Protein AF-A0A1G2UZG7-F1 (afdb_monomer_lite)

Organism: NCBI:txid1802779

Sequence (76 aa):
MRRWKNRNYISKNGLDPDTNRFIGSLTYFIFHSIIFLVSYKIWGIDMFEEVFFYLMHLATFFLVGFTLRKLKIWVY

Radius of gyration: 16.11 Å; chains: 1; bounding box: 39×25×40 Å

Structure (mmCIF, N/CA/C/O backbone):
data_AF-A0A1G2UZG7-F1
#
_entry.id   AF-A0A1G2UZG7-F1
#
loop_
_atom_site.group_PDB
_atom_site.id
_atom_site.type_symbol
_atom_site.label_atom_id
_atom_site.label_alt_id
_atom_site.label_comp_id
_atom_site.label_asym_id
_atom_site.label_entity_id
_atom_site.label_seq_id
_atom_site.pdbx_PDB_ins_code
_atom_site.Cartn_x
_atom_site.Cartn_y
_atom_site.Cartn_z
_atom_site.occupancy
_atom_site.B_iso_or_equiv
_atom_site.auth_seq_id
_atom_site.auth_comp_id
_atom_site.auth_asym_id
_atom_site.auth_atom_id
_atom_site.pdbx_PDB_model_num
ATOM 1 N N . MET A 1 1 ? 28.892 -16.428 -1.663 1.00 40.59 1 MET A N 1
ATOM 2 C CA . MET A 1 1 ? 27.640 -16.602 -2.440 1.00 40.59 1 MET A CA 1
ATOM 3 C C . MET A 1 1 ? 27.634 -15.656 -3.639 1.00 40.59 1 MET A C 1
ATOM 5 O O . MET A 1 1 ? 27.488 -14.454 -3.454 1.00 40.59 1 MET A O 1
ATOM 9 N N . ARG A 1 2 ? 27.826 -16.159 -4.866 1.00 41.50 2 ARG A N 1
ATOM 10 C CA . ARG A 1 2 ? 27.678 -15.354 -6.093 1.00 41.50 2 ARG A CA 1
ATOM 11 C C . ARG A 1 2 ? 26.189 -15.262 -6.439 1.00 41.50 2 ARG A C 1
ATOM 13 O O . ARG A 1 2 ? 25.621 -16.224 -6.944 1.00 41.50 2 ARG A O 1
ATOM 20 N N . ARG A 1 3 ? 25.553 -14.119 -6.154 1.00 46.09 3 ARG A N 1
ATOM 21 C CA . ARG A 1 3 ? 24.239 -13.782 -6.726 1.00 46.09 3 ARG A CA 1
ATOM 22 C C . ARG A 1 3 ? 24.419 -13.675 -8.237 1.00 46.09 3 ARG A C 1
ATOM 24 O O . ARG A 1 3 ? 25.102 -12.768 -8.708 1.00 46.09 3 ARG A O 1
ATOM 31 N N . TRP A 1 4 ? 23.829 -14.600 -8.984 1.00 50.31 4 TRP A N 1
ATOM 32 C CA . TRP A 1 4 ? 23.666 -14.475 -10.427 1.00 50.31 4 TRP A CA 1
ATOM 33 C C . TRP A 1 4 ? 22.763 -13.263 -10.683 1.00 50.31 4 TRP A C 1
ATOM 35 O O . TRP A 1 4 ? 21.540 -13.354 -10.653 1.00 50.31 4 TRP A O 1
ATOM 45 N N . LYS A 1 5 ? 23.373 -12.082 -10.828 1.00 47.62 5 LYS A N 1
ATOM 46 C CA . LYS A 1 5 ? 22.685 -10.863 -11.251 1.00 47.62 5 LYS A CA 1
ATOM 47 C C . LYS A 1 5 ? 22.330 -11.101 -12.716 1.00 47.62 5 LYS A C 1
ATOM 49 O O . LYS A 1 5 ? 23.198 -10.972 -13.574 1.00 47.62 5 LYS A O 1
ATOM 54 N N . ASN A 1 6 ? 21.096 -11.521 -12.986 1.00 52.16 6 ASN A N 1
ATOM 55 C CA . ASN A 1 6 ? 20.533 -11.531 -14.333 1.00 52.16 6 ASN A CA 1
ATOM 56 C C . ASN A 1 6 ? 20.504 -10.068 -14.805 1.00 52.16 6 ASN A C 1
ATOM 58 O O . ASN A 1 6 ? 19.546 -9.343 -14.560 1.00 52.16 6 ASN A O 1
ATOM 62 N N . ARG A 1 7 ? 21.612 -9.597 -15.392 1.00 53.59 7 ARG A N 1
ATOM 63 C CA . ARG A 1 7 ? 21.797 -8.196 -15.812 1.00 53.59 7 ARG A CA 1
ATOM 64 C C . ARG A 1 7 ? 20.914 -7.811 -17.003 1.00 53.59 7 ARG A C 1
ATOM 66 O O . ARG A 1 7 ? 20.883 -6.646 -17.361 1.00 53.59 7 ARG A O 1
ATOM 73 N N . ASN A 1 8 ? 20.183 -8.771 -17.567 1.00 54.72 8 ASN A N 1
ATOM 74 C CA . ASN A 1 8 ? 19.364 -8.592 -18.761 1.00 54.72 8 ASN A CA 1
ATOM 75 C C . ASN A 1 8 ? 17.855 -8.649 -18.465 1.00 54.72 8 ASN A C 1
ATOM 77 O O . ASN A 1 8 ? 17.068 -8.858 -19.383 1.00 54.72 8 ASN A O 1
ATOM 81 N N . TYR A 1 9 ? 17.421 -8.486 -17.206 1.00 58.09 9 TYR A N 1
ATOM 82 C CA . TYR A 1 9 ? 16.009 -8.194 -16.942 1.00 58.09 9 TYR A CA 1
ATOM 83 C C . TYR A 1 9 ? 15.762 -6.713 -17.229 1.00 58.09 9 TYR A C 1
ATOM 85 O O . TYR A 1 9 ? 15.868 -5.866 -16.348 1.00 58.09 9 TYR A O 1
ATOM 93 N N . ILE A 1 10 ? 15.478 -6.400 -18.488 1.00 59.25 10 ILE A N 1
ATOM 94 C CA . ILE A 1 10 ? 14.924 -5.104 -18.865 1.00 59.25 10 ILE A CA 1
ATOM 95 C C . ILE A 1 10 ? 13.428 -5.235 -18.628 1.00 59.25 10 ILE A C 1
ATOM 97 O O . ILE A 1 10 ? 12.752 -6.045 -19.264 1.00 59.25 10 ILE A O 1
ATOM 101 N N . SER A 1 11 ? 12.916 -4.503 -17.646 1.00 60.19 11 SER A N 1
ATOM 102 C CA . SER A 1 11 ? 11.481 -4.496 -17.399 1.00 60.19 11 SER A CA 1
ATOM 103 C C . SER A 1 11 ? 10.745 -3.974 -18.638 1.00 60.19 11 SER A C 1
ATOM 105 O O . SER A 1 11 ? 11.255 -3.119 -19.363 1.00 60.19 11 SER A O 1
ATOM 107 N N . LYS A 1 12 ? 9.524 -4.460 -18.896 1.00 67.19 12 LYS A N 1
ATOM 108 C CA . LYS A 1 12 ? 8.736 -4.049 -20.075 1.00 67.19 12 LYS A CA 1
ATOM 109 C C . LYS A 1 12 ? 8.446 -2.543 -20.134 1.00 67.19 12 LYS A C 1
ATOM 111 O O . LYS A 1 12 ? 8.062 -2.039 -21.183 1.00 67.19 12 LYS A O 1
ATOM 116 N N . ASN A 1 13 ? 8.617 -1.839 -19.017 1.00 72.25 13 ASN A N 1
ATOM 117 C CA . ASN A 1 13 ? 8.439 -0.395 -18.908 1.00 72.25 13 ASN A CA 1
ATOM 118 C C . ASN A 1 13 ? 9.729 0.405 -19.212 1.00 72.25 13 ASN A C 1
ATOM 120 O O . ASN A 1 13 ? 9.693 1.631 -19.194 1.00 72.25 13 ASN A O 1
ATOM 124 N N . GLY A 1 14 ? 10.850 -0.272 -19.496 1.00 74.31 14 GLY A N 1
ATOM 125 C CA . GLY A 1 14 ? 12.138 0.342 -19.829 1.00 74.31 14 GLY A CA 1
ATOM 126 C C . GLY A 1 14 ? 12.976 0.798 -18.629 1.00 74.31 14 GLY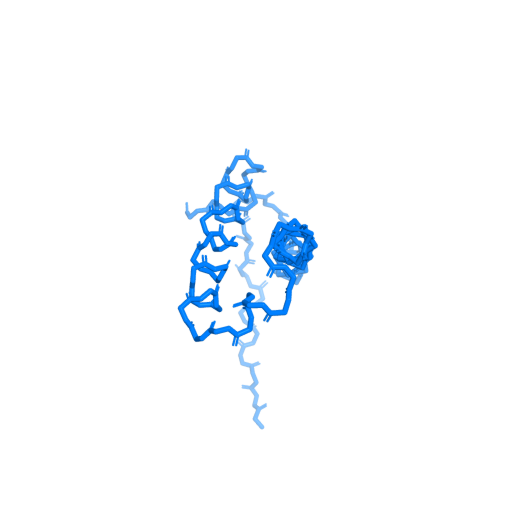 A C 1
ATOM 127 O O . GLY A 1 14 ? 14.071 1.311 -18.833 1.00 74.31 14 GLY A O 1
ATOM 128 N N . LEU A 1 15 ? 12.504 0.611 -17.392 1.00 79.00 15 LEU A N 1
ATOM 129 C CA . LEU A 1 15 ? 13.227 0.983 -16.174 1.00 79.00 15 LEU A CA 1
ATOM 130 C C . LEU A 1 15 ? 14.155 -0.135 -15.694 1.00 79.00 15 LEU A C 1
ATOM 132 O O . LEU A 1 15 ? 13.864 -1.333 -15.832 1.00 79.00 15 LEU A O 1
ATOM 136 N N . ASP A 1 16 ? 15.236 0.273 -15.032 1.00 81.88 16 ASP A N 1
ATOM 137 C CA . ASP A 1 16 ? 16.133 -0.644 -14.342 1.00 81.88 16 ASP A CA 1
ATOM 138 C C . ASP A 1 16 ? 15.398 -1.449 -13.251 1.00 81.88 16 ASP A C 1
ATOM 140 O O . ASP A 1 16 ? 14.487 -0.933 -12.586 1.00 81.88 16 ASP A O 1
ATOM 144 N N . PRO A 1 17 ? 15.802 -2.709 -13.001 1.00 79.81 17 PRO A N 1
ATOM 145 C CA . PRO A 1 17 ? 15.209 -3.544 -11.954 1.00 79.81 17 PRO A CA 1
ATOM 146 C C . PRO A 1 17 ? 15.237 -2.891 -10.568 1.00 79.81 17 PRO A C 1
ATOM 148 O O . PRO A 1 17 ? 14.266 -2.990 -9.816 1.00 79.81 17 PRO A O 1
ATOM 151 N N . ASP A 1 18 ? 16.341 -2.216 -10.242 1.00 82.75 18 ASP A N 1
ATOM 152 C CA . ASP A 1 18 ? 16.536 -1.562 -8.948 1.00 82.75 18 ASP A CA 1
ATOM 153 C C . ASP A 1 18 ? 15.580 -0.365 -8.792 1.00 82.75 18 ASP A C 1
ATOM 155 O O . ASP A 1 18 ? 14.955 -0.208 -7.742 1.00 82.75 18 ASP A O 1
ATOM 159 N N . THR A 1 19 ? 15.362 0.403 -9.865 1.00 84.75 19 THR A N 1
ATOM 160 C CA . THR A 1 19 ? 14.395 1.511 -9.908 1.00 84.75 19 THR A CA 1
ATOM 161 C C . THR A 1 19 ? 12.962 1.010 -9.750 1.00 84.75 19 THR A C 1
ATOM 163 O O . THR A 1 19 ? 12.209 1.547 -8.941 1.00 84.75 19 THR A O 1
ATOM 166 N N . ASN A 1 20 ? 12.579 -0.065 -10.444 1.00 84.00 20 ASN A N 1
ATOM 167 C CA . ASN A 1 20 ? 11.250 -0.665 -10.282 1.00 84.00 20 ASN A CA 1
ATOM 168 C C . ASN A 1 20 ? 11.007 -1.167 -8.859 1.00 84.00 20 ASN A C 1
ATOM 170 O O . ASN A 1 20 ? 9.927 -0.966 -8.302 1.00 84.00 20 ASN A O 1
ATOM 174 N N . ARG A 1 21 ? 12.016 -1.802 -8.254 1.00 85.25 21 ARG A N 1
ATOM 175 C CA . ARG A 1 21 ? 11.933 -2.254 -6.865 1.00 85.25 21 ARG A CA 1
ATOM 176 C C . ARG A 1 21 ? 11.788 -1.073 -5.913 1.00 85.25 21 ARG A C 1
ATOM 178 O O . ARG A 1 21 ? 10.940 -1.128 -5.027 1.00 85.25 21 ARG A O 1
ATOM 185 N N . PHE A 1 22 ? 12.569 -0.014 -6.116 1.00 90.00 22 PHE A N 1
ATOM 186 C CA . PHE A 1 22 ? 12.477 1.204 -5.320 1.00 90.00 22 PHE A CA 1
ATOM 187 C C . PHE A 1 22 ? 11.086 1.834 -5.419 1.00 90.00 22 PHE A C 1
ATOM 189 O O . PHE A 1 22 ? 10.471 2.095 -4.389 1.00 90.00 22 PHE A O 1
ATOM 196 N N . ILE A 1 23 ? 10.547 2.000 -6.631 1.00 89.12 23 ILE A N 1
ATOM 197 C CA . ILE A 1 23 ? 9.207 2.567 -6.823 1.00 89.12 23 ILE A CA 1
ATOM 198 C C . ILE A 1 23 ? 8.140 1.675 -6.182 1.00 89.12 23 ILE A C 1
ATOM 200 O O . ILE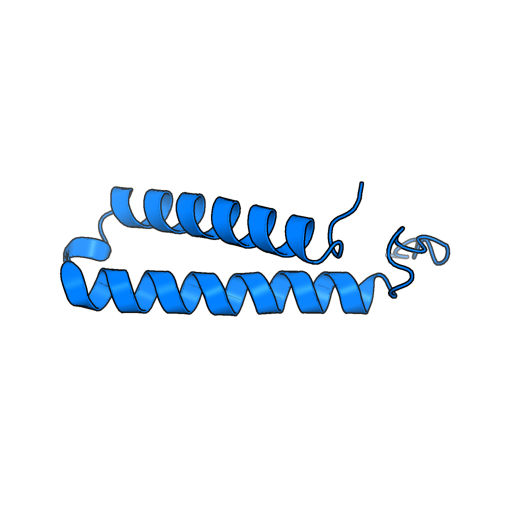 A 1 23 ? 7.242 2.188 -5.518 1.00 89.12 23 ILE A O 1
ATOM 204 N N . GLY A 1 24 ? 8.247 0.352 -6.319 1.00 89.94 24 GLY A N 1
ATOM 205 C CA . GLY A 1 24 ? 7.340 -0.589 -5.662 1.00 89.94 24 GLY A CA 1
ATOM 206 C C . GLY A 1 24 ? 7.357 -0.450 -4.137 1.00 89.94 24 GLY A C 1
ATOM 207 O O . GLY A 1 24 ? 6.302 -0.311 -3.519 1.00 89.94 24 GLY A O 1
ATOM 208 N N . SER A 1 25 ? 8.548 -0.417 -3.533 1.00 91.19 25 SER A N 1
ATOM 209 C CA . SER A 1 25 ? 8.721 -0.224 -2.088 1.00 91.19 25 SER A CA 1
ATOM 210 C C . SER A 1 25 ? 8.234 1.145 -1.611 1.00 91.19 25 SER A C 1
ATOM 212 O O . SER A 1 25 ? 7.561 1.219 -0.586 1.00 91.19 25 SER A O 1
ATOM 214 N N . LEU A 1 26 ? 8.516 2.213 -2.360 1.00 93.38 26 LEU A N 1
ATOM 215 C CA . LEU A 1 26 ? 8.053 3.564 -2.047 1.00 93.38 26 LEU A CA 1
ATOM 216 C C . LEU A 1 26 ? 6.525 3.657 -2.119 1.00 93.38 26 LEU A C 1
ATOM 218 O O . LEU A 1 26 ? 5.890 4.194 -1.217 1.00 93.38 26 LEU A O 1
ATOM 222 N N . THR A 1 27 ? 5.930 3.077 -3.162 1.00 93.25 27 THR A N 1
ATOM 223 C CA . THR A 1 27 ? 4.474 3.030 -3.346 1.00 93.25 27 THR A CA 1
ATOM 224 C C . THR A 1 27 ? 3.817 2.279 -2.192 1.00 93.25 27 THR A C 1
ATOM 226 O O . THR A 1 27 ? 2.864 2.780 -1.598 1.00 93.25 27 THR A O 1
ATOM 229 N N . TYR A 1 28 ? 4.361 1.117 -1.814 1.00 93.56 28 TYR A N 1
ATOM 230 C CA . TYR A 1 28 ? 3.902 0.378 -0.638 1.00 93.56 28 TYR A CA 1
ATOM 231 C C . TYR A 1 28 ? 3.988 1.214 0.637 1.00 93.56 28 TYR A C 1
ATOM 233 O O . TYR A 1 28 ? 3.000 1.314 1.358 1.00 93.56 28 TYR A O 1
ATOM 241 N N . PHE A 1 29 ? 5.130 1.855 0.891 1.00 94.44 29 PHE A N 1
ATOM 242 C CA . PHE A 1 29 ? 5.327 2.681 2.079 1.00 94.44 29 PHE A CA 1
ATOM 243 C C . PHE A 1 29 ? 4.298 3.817 2.175 1.00 94.44 29 PHE A C 1
ATOM 245 O O . PHE A 1 29 ? 3.706 4.017 3.236 1.00 94.44 29 PHE A O 1
ATOM 252 N N . ILE A 1 30 ? 4.039 4.519 1.068 1.00 95.62 30 ILE A N 1
ATOM 253 C CA . ILE A 1 30 ? 3.062 5.613 1.015 1.00 95.62 30 ILE A CA 1
ATOM 254 C C . ILE A 1 30 ? 1.654 5.095 1.324 1.00 95.62 30 ILE A C 1
ATOM 256 O O . ILE A 1 30 ? 1.005 5.604 2.237 1.00 95.62 30 ILE A O 1
ATOM 260 N N . PHE A 1 31 ? 1.181 4.068 0.610 1.00 94.94 31 PHE A N 1
ATOM 261 C CA . PHE A 1 31 ? -0.171 3.545 0.82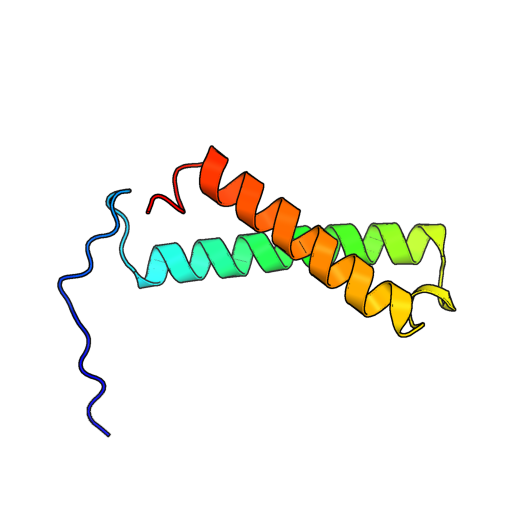7 1.00 94.94 31 PHE A CA 1
ATOM 262 C C . PHE A 1 31 ? -0.344 2.942 2.217 1.00 94.94 31 PHE A C 1
ATOM 264 O O . PHE A 1 31 ? -1.356 3.202 2.863 1.00 94.94 31 PHE A O 1
ATOM 271 N N . HIS A 1 32 ? 0.648 2.194 2.700 1.00 94.06 32 HIS A N 1
ATOM 272 C CA . HIS A 1 32 ? 0.607 1.621 4.038 1.00 94.06 32 HIS A CA 1
ATOM 273 C C . HIS A 1 32 ? 0.502 2.714 5.105 1.00 94.06 32 HIS A C 1
ATOM 275 O O . HIS A 1 32 ? -0.342 2.623 5.992 1.00 94.06 32 HIS A O 1
ATOM 281 N N . SER A 1 33 ? 1.294 3.784 4.978 1.00 95.56 33 SER A N 1
ATOM 282 C CA . SER A 1 33 ? 1.272 4.916 5.911 1.00 95.56 33 SER A CA 1
ATOM 283 C C . SER A 1 33 ? -0.067 5.655 5.888 1.00 95.56 33 SER A C 1
ATOM 285 O O . SER A 1 33 ? -0.596 5.994 6.943 1.00 95.56 33 SER A O 1
ATOM 287 N N . ILE A 1 34 ? -0.654 5.871 4.705 1.00 95.12 34 ILE A N 1
ATOM 288 C CA . ILE A 1 34 ? -1.974 6.507 4.572 1.00 95.12 34 ILE A CA 1
ATOM 289 C C . ILE A 1 34 ? -3.052 5.650 5.239 1.00 95.12 34 ILE A C 1
ATOM 291 O O . ILE A 1 34 ? -3.828 6.163 6.042 1.00 95.12 34 ILE A O 1
ATOM 295 N N . ILE A 1 35 ? -3.092 4.349 4.937 1.00 93.75 35 ILE A N 1
ATOM 296 C CA . ILE A 1 35 ? -4.081 3.429 5.513 1.00 93.75 35 ILE A CA 1
ATOM 297 C C . ILE A 1 35 ? -3.906 3.341 7.027 1.00 93.75 35 ILE A C 1
ATOM 299 O O . ILE A 1 35 ? -4.900 3.382 7.745 1.00 93.75 35 ILE A O 1
ATOM 303 N N . PHE A 1 36 ? -2.666 3.275 7.514 1.00 93.31 36 PHE A N 1
ATOM 304 C CA . PHE A 1 36 ? -2.363 3.287 8.942 1.00 93.31 36 PHE A CA 1
ATOM 305 C C . PHE A 1 36 ? -2.906 4.549 9.618 1.00 93.31 36 PHE A C 1
ATOM 307 O O . PHE A 1 36 ? -3.659 4.444 10.579 1.00 93.31 36 PHE A O 1
ATOM 314 N N . LEU A 1 37 ? -2.595 5.735 9.086 1.00 94.81 37 LEU A N 1
ATOM 315 C CA . LEU A 1 37 ? -3.052 7.007 9.654 1.00 94.81 37 LEU A CA 1
ATOM 316 C C . LEU A 1 37 ? -4.579 7.129 9.658 1.00 94.81 37 LEU A C 1
ATOM 318 O O . LEU A 1 37 ? -5.160 7.572 10.648 1.00 94.81 37 LEU A O 1
ATOM 322 N N . VAL A 1 38 ? -5.235 6.735 8.565 1.00 93.06 38 VAL A N 1
ATOM 323 C CA . VAL A 1 38 ? -6.702 6.738 8.464 1.00 93.06 38 VAL A CA 1
ATOM 324 C C . VAL A 1 38 ? -7.311 5.761 9.466 1.00 93.06 38 VAL A C 1
ATOM 326 O O . VAL A 1 38 ? -8.258 6.120 10.163 1.00 93.06 38 VAL A O 1
ATOM 329 N N . SER A 1 39 ? -6.740 4.562 9.584 1.00 91.44 39 SER A N 1
ATOM 330 C CA . SER A 1 39 ? -7.237 3.536 10.500 1.00 91.44 39 SER A CA 1
ATOM 331 C C . SER A 1 39 ? -7.067 3.960 11.956 1.00 91.44 39 SER A C 1
ATOM 333 O O . SER A 1 39 ? -8.020 3.895 12.725 1.00 91.44 39 SER A O 1
ATOM 335 N N . TYR A 1 40 ? -5.905 4.511 12.311 1.00 93.12 40 TYR A N 1
ATOM 336 C CA . TYR A 1 40 ? -5.651 5.050 13.646 1.00 93.12 40 TYR A CA 1
ATOM 337 C C . TYR A 1 40 ? -6.602 6.194 13.992 1.00 93.12 40 TYR A C 1
ATOM 339 O O . TYR A 1 40 ? -7.083 6.296 15.115 1.00 93.12 40 TYR A O 1
ATOM 347 N N . LYS A 1 41 ? -6.931 7.049 13.019 1.00 94.94 41 LYS A N 1
ATOM 348 C CA . LYS A 1 41 ? -7.860 8.158 13.242 1.00 94.94 41 LYS A CA 1
ATOM 349 C C . LYS A 1 41 ? -9.305 7.698 13.472 1.00 94.94 41 LYS A C 1
ATOM 351 O O . LYS A 1 41 ? -10.029 8.384 14.186 1.00 94.94 41 LYS A O 1
ATOM 356 N N . ILE A 1 42 ? -9.734 6.597 12.852 1.00 93.44 42 ILE A N 1
ATOM 357 C CA . ILE A 1 42 ? -11.111 6.084 12.972 1.00 93.44 42 ILE A CA 1
ATOM 358 C C . ILE A 1 42 ? -11.262 5.173 14.194 1.00 93.44 42 ILE A C 1
ATOM 360 O O . ILE A 1 42 ? -12.207 5.343 14.957 1.00 93.44 42 ILE A O 1
ATOM 364 N N . TRP A 1 43 ? -10.347 4.217 14.366 1.00 92.50 43 TRP A N 1
ATOM 365 C CA . TRP A 1 43 ? -10.449 3.146 15.366 1.00 92.50 43 TRP A CA 1
ATOM 366 C C . TRP A 1 43 ? -9.496 3.315 16.555 1.00 92.50 43 TRP A C 1
ATOM 368 O O . TRP A 1 43 ? -9.573 2.560 17.517 1.00 92.50 43 TRP A O 1
ATOM 378 N N . GLY A 1 44 ? -8.597 4.302 16.536 1.00 90.75 44 GLY A N 1
ATOM 379 C CA . GLY A 1 44 ? -7.683 4.548 17.649 1.00 90.75 44 GLY A CA 1
ATOM 380 C C . GLY A 1 44 ? -6.769 3.354 17.917 1.00 90.75 44 GLY A C 1
ATOM 381 O O . GLY A 1 44 ? -6.090 2.869 17.018 1.00 90.75 44 GLY A O 1
ATOM 382 N N . ILE A 1 45 ? -6.732 2.898 19.170 1.00 91.56 45 ILE A N 1
ATOM 383 C CA . ILE A 1 45 ? -5.886 1.780 19.619 1.00 91.56 45 ILE A CA 1
ATOM 384 C C . ILE A 1 45 ? -6.492 0.422 19.217 1.00 91.56 45 ILE A C 1
ATOM 386 O O . ILE A 1 45 ? -5.752 -0.543 19.040 1.00 91.56 45 ILE A O 1
ATOM 390 N N . ASP A 1 46 ? -7.800 0.348 18.968 1.00 88.75 46 ASP A N 1
ATOM 391 C CA . ASP A 1 46 ? -8.482 -0.908 18.616 1.00 88.75 46 ASP A CA 1
ATOM 392 C C . ASP A 1 46 ? -8.015 -1.458 17.253 1.00 88.75 46 ASP A C 1
ATOM 394 O O . ASP A 1 46 ? -8.134 -2.645 16.958 1.00 88.75 46 ASP A O 1
ATOM 398 N N . MET A 1 47 ? -7.371 -0.624 16.427 1.00 88.00 47 MET A N 1
ATOM 399 C CA . MET A 1 47 ? -6.751 -1.059 15.171 1.00 88.00 47 MET A CA 1
ATOM 400 C C . MET A 1 47 ? -5.587 -2.049 15.352 1.00 88.00 47 MET A C 1
ATOM 402 O O . MET A 1 47 ? -5.118 -2.620 14.369 1.00 88.00 47 MET A O 1
ATOM 406 N N . PHE A 1 48 ? -5.053 -2.192 16.568 1.00 87.75 48 PHE A N 1
ATOM 407 C CA . PHE A 1 48 ? -3.974 -3.135 16.867 1.00 87.75 48 PHE A CA 1
ATOM 408 C C . PHE A 1 48 ? -4.492 -4.552 17.146 1.00 87.75 48 PHE A C 1
ATOM 410 O O . PHE A 1 48 ? -3.709 -5.442 17.476 1.00 87.75 48 PHE A O 1
ATOM 417 N N . GLU A 1 49 ? -5.793 -4.793 16.993 1.00 90.50 49 GLU A N 1
ATOM 418 C CA . GLU A 1 49 ? -6.320 -6.148 16.927 1.00 90.50 49 GLU A CA 1
ATOM 419 C C . GLU A 1 49 ? -5.805 -6.883 15.680 1.00 90.50 49 GLU A C 1
ATOM 421 O O . GLU A 1 49 ? -5.632 -6.315 14.598 1.00 90.50 49 GLU A O 1
ATOM 426 N N . GLU A 1 50 ? -5.589 -8.191 15.819 1.00 87.06 50 GLU A N 1
ATOM 427 C CA . GLU A 1 50 ? -5.007 -9.042 14.777 1.00 87.06 50 GLU A CA 1
ATOM 428 C C . GLU A 1 50 ? -5.767 -8.953 13.437 1.00 87.06 50 GLU A C 1
ATOM 430 O O . GLU A 1 50 ? -5.162 -8.923 12.362 1.00 87.06 50 GLU A O 1
ATOM 435 N N . VAL A 1 51 ? -7.095 -8.828 13.487 1.00 88.69 51 VAL A N 1
ATOM 436 C CA . VAL A 1 51 ? -7.947 -8.715 12.294 1.00 88.69 51 VAL A CA 1
ATOM 437 C C . VAL A 1 51 ? -7.610 -7.462 11.480 1.00 88.69 51 VAL A C 1
ATOM 439 O O . VAL A 1 51 ? -7.494 -7.531 10.253 1.00 88.69 51 VAL A O 1
ATOM 442 N N . PHE A 1 52 ? -7.401 -6.323 12.142 1.00 87.38 52 PHE A N 1
ATOM 443 C CA . PHE A 1 52 ? -7.099 -5.060 11.472 1.00 87.38 52 PHE A CA 1
ATOM 444 C C . PHE A 1 52 ? -5.731 -5.082 10.796 1.00 87.38 52 PHE A C 1
ATOM 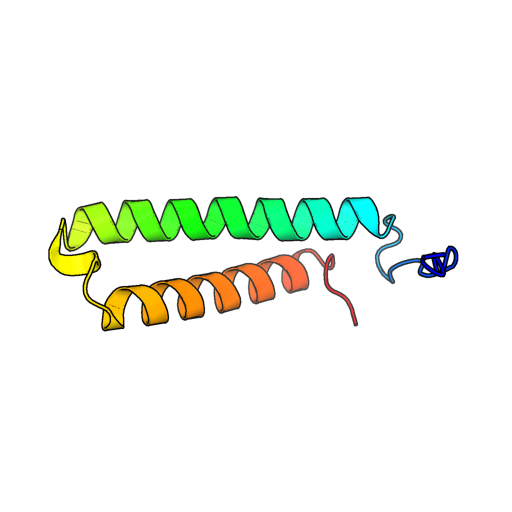446 O O . PHE A 1 52 ? -5.600 -4.556 9.688 1.00 87.38 52 PHE A O 1
ATOM 453 N N . PHE A 1 53 ? -4.742 -5.760 11.383 1.00 87.19 53 PHE A N 1
ATOM 454 C CA . PHE A 1 53 ? -3.443 -5.951 10.740 1.00 87.19 53 PHE A CA 1
ATOM 455 C C . PHE A 1 53 ? -3.568 -6.657 9.384 1.00 87.19 53 PHE A C 1
ATOM 457 O O . PHE A 1 53 ? -3.023 -6.172 8.386 1.00 87.19 53 PHE A O 1
ATOM 464 N N . TYR A 1 54 ? -4.322 -7.759 9.313 1.00 89.69 54 TYR A N 1
ATOM 465 C CA . TYR A 1 54 ? -4.524 -8.477 8.051 1.00 89.69 54 TYR A CA 1
ATOM 466 C C . TYR A 1 54 ? -5.347 -7.666 7.048 1.00 89.69 54 TYR A C 1
ATOM 468 O O . TYR A 1 54 ? -4.994 -7.620 5.867 1.00 89.69 54 TYR A O 1
ATOM 476 N N . LEU A 1 55 ? -6.402 -6.981 7.502 1.00 91.19 55 LEU A N 1
ATOM 477 C CA . LEU A 1 55 ? -7.225 -6.129 6.640 1.00 91.19 55 LEU A CA 1
ATOM 478 C C . LEU A 1 55 ? -6.419 -4.972 6.045 1.00 91.19 55 LEU A C 1
ATOM 480 O O . LEU A 1 55 ? -6.489 -4.725 4.840 1.00 91.19 55 LEU A O 1
ATOM 484 N N . MET A 1 56 ? -5.602 -4.300 6.857 1.00 90.50 56 MET A N 1
ATOM 485 C CA . MET A 1 56 ? -4.711 -3.244 6.389 1.00 90.50 56 MET A CA 1
ATOM 486 C C . MET A 1 56 ? -3.694 -3.766 5.377 1.00 90.50 56 MET A C 1
ATOM 488 O O . MET A 1 56 ? -3.438 -3.105 4.365 1.00 90.50 56 MET A O 1
ATOM 492 N N . HIS A 1 57 ? -3.112 -4.941 5.625 1.00 90.06 57 HIS A N 1
ATOM 493 C CA . HIS A 1 57 ? -2.149 -5.543 4.709 1.00 90.06 57 HIS A CA 1
ATOM 494 C C . HIS A 1 57 ? -2.798 -5.878 3.360 1.00 90.06 57 HIS A C 1
ATOM 496 O O . HIS A 1 57 ? -2.270 -5.507 2.309 1.00 90.06 57 HIS A O 1
ATOM 502 N N . LEU A 1 58 ? -3.984 -6.494 3.388 1.00 93.62 58 LEU A N 1
ATOM 503 C CA . LEU A 1 58 ? -4.771 -6.819 2.201 1.00 93.62 58 LEU A CA 1
ATOM 504 C C . LEU A 1 58 ? -5.121 -5.554 1.401 1.00 93.62 58 LEU A C 1
ATOM 506 O O . LEU A 1 58 ? -4.871 -5.488 0.196 1.00 93.62 58 LEU A O 1
ATOM 510 N N . ALA A 1 59 ? -5.644 -4.525 2.073 1.00 93.12 59 ALA A N 1
ATOM 511 C CA . ALA A 1 59 ? -6.006 -3.255 1.450 1.00 93.12 59 ALA A CA 1
ATOM 512 C C . ALA A 1 59 ? -4.790 -2.559 0.819 1.00 93.12 59 ALA A C 1
ATOM 514 O O . ALA A 1 59 ? -4.854 -2.110 -0.328 1.00 93.12 59 ALA A O 1
ATOM 515 N N . THR A 1 60 ? -3.658 -2.532 1.534 1.00 93.19 60 THR A N 1
ATOM 516 C CA . THR A 1 60 ? -2.395 -1.983 1.021 1.00 93.19 60 THR A CA 1
ATOM 517 C C . THR A 1 60 ? -1.964 -2.729 -0.241 1.00 93.19 60 THR A C 1
ATOM 519 O O . THR A 1 60 ? -1.648 -2.102 -1.251 1.00 93.19 60 THR A O 1
ATOM 522 N N . PHE A 1 61 ? -1.987 -4.064 -0.217 1.00 91.38 61 PHE A N 1
ATOM 523 C CA . PHE A 1 61 ? -1.565 -4.887 -1.347 1.00 91.38 61 PHE A CA 1
ATOM 524 C C . PHE A 1 61 ? -2.413 -4.631 -2.600 1.00 91.38 61 PHE A C 1
ATOM 526 O O . PHE A 1 61 ? -1.863 -4.429 -3.687 1.00 91.38 61 PHE A O 1
ATOM 533 N N . PHE A 1 62 ? -3.741 -4.565 -2.454 1.00 92.94 62 PHE A N 1
ATOM 534 C CA . PHE A 1 62 ? -4.638 -4.258 -3.569 1.00 92.94 62 PHE A CA 1
ATOM 535 C C . PHE A 1 62 ? -4.401 -2.858 -4.144 1.00 92.94 62 PHE A C 1
ATOM 537 O O . PHE A 1 62 ? -4.313 -2.713 -5.365 1.00 92.94 62 PHE A O 1
ATOM 544 N N . LEU A 1 63 ? -4.248 -1.837 -3.296 1.00 92.62 63 LEU A N 1
ATOM 545 C CA . LEU A 1 63 ? -4.026 -0.456 -3.739 1.00 92.62 63 LEU A CA 1
ATOM 546 C C . LEU A 1 63 ? -2.681 -0.273 -4.444 1.00 92.62 63 LEU A C 1
ATOM 548 O O . LEU A 1 63 ? -2.614 0.348 -5.508 1.00 92.62 63 LEU A O 1
ATOM 552 N N . VAL A 1 64 ? -1.616 -0.857 -3.895 1.00 92.19 64 VAL A N 1
ATOM 553 C CA . VAL A 1 64 ? -0.283 -0.844 -4.509 1.00 92.19 64 VAL A CA 1
ATOM 554 C C . VAL A 1 64 ? -0.315 -1.568 -5.850 1.00 92.19 64 VAL A C 1
ATOM 556 O O . VAL A 1 64 ? 0.120 -1.012 -6.858 1.00 92.19 64 VAL A O 1
ATOM 559 N N . GLY A 1 65 ? -0.883 -2.777 -5.895 1.00 89.25 65 GLY A N 1
ATOM 560 C CA . GLY A 1 65 ? -1.005 -3.557 -7.125 1.00 89.25 65 GLY A CA 1
ATOM 561 C C . GLY A 1 65 ? -1.803 -2.826 -8.206 1.00 89.25 65 GLY A C 1
ATOM 562 O O . GLY A 1 65 ? -1.370 -2.760 -9.357 1.00 89.25 65 GLY A O 1
ATOM 563 N N . PHE A 1 66 ? -2.934 -2.220 -7.839 1.00 91.12 66 PHE A N 1
ATOM 564 C CA . PHE A 1 66 ? -3.744 -1.408 -8.746 1.00 91.12 66 PHE A CA 1
ATOM 565 C C . PHE A 1 66 ? -2.967 -0.201 -9.287 1.00 91.12 66 PHE A C 1
ATOM 567 O O . PHE A 1 66 ? -2.949 0.035 -10.497 1.00 91.12 66 PHE A O 1
ATOM 574 N N . THR A 1 67 ? -2.279 0.530 -8.409 1.00 90.25 67 THR A N 1
ATOM 575 C CA . THR A 1 67 ? -1.549 1.753 -8.766 1.00 90.25 67 THR A CA 1
ATOM 576 C C . THR A 1 67 ? -0.368 1.449 -9.681 1.00 90.25 67 THR A C 1
ATOM 578 O O . THR A 1 67 ? -0.222 2.072 -10.732 1.00 90.25 67 THR A O 1
ATOM 581 N N . LEU A 1 68 ? 0.434 0.434 -9.352 1.00 88.38 68 LEU A N 1
ATOM 582 C CA . LEU A 1 68 ? 1.577 0.034 -10.173 1.00 88.38 68 LEU A CA 1
ATOM 583 C C . LEU A 1 68 ? 1.151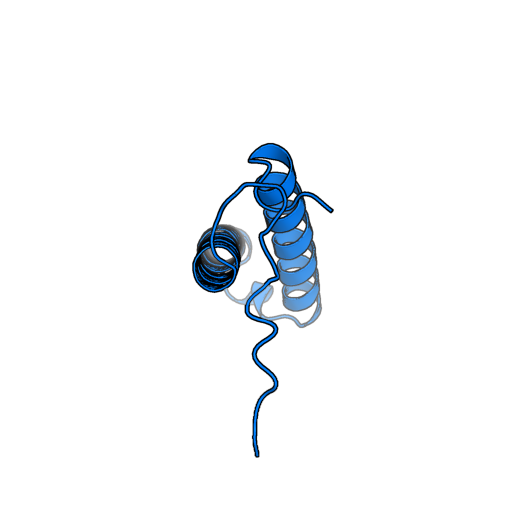 -0.479 -11.557 1.00 88.38 68 LEU A C 1
ATOM 585 O O . LEU A 1 68 ? 1.857 -0.228 -12.536 1.00 88.38 68 LEU A O 1
ATOM 589 N N . ARG A 1 69 ? -0.007 -1.147 -11.668 1.00 87.94 69 ARG A N 1
ATOM 590 C CA . ARG A 1 69 ? -0.592 -1.538 -12.965 1.00 87.94 69 ARG A CA 1
ATOM 591 C C . ARG A 1 69 ? -1.071 -0.327 -13.761 1.00 87.94 69 ARG A C 1
ATOM 593 O O . ARG A 1 69 ? -0.789 -0.235 -14.953 1.00 87.94 69 ARG A O 1
ATOM 600 N N . LYS A 1 70 ? -1.764 0.621 -13.119 1.00 88.00 70 LYS A N 1
ATOM 601 C CA . LYS A 1 70 ? -2.238 1.859 -13.765 1.00 88.00 70 LYS A CA 1
ATOM 602 C C . LYS A 1 70 ? -1.092 2.715 -14.295 1.00 88.00 70 LYS A C 1
ATOM 604 O O . LYS A 1 70 ? -1.185 3.214 -15.412 1.00 88.00 70 LYS A O 1
ATOM 609 N N . LEU A 1 71 ? -0.002 2.819 -13.539 1.00 84.50 71 LEU A N 1
ATOM 610 C CA . LEU A 1 71 ? 1.210 3.535 -13.942 1.00 84.50 71 LEU A CA 1
ATOM 611 C C . LEU A 1 71 ? 2.071 2.756 -14.949 1.00 84.50 71 LEU A C 1
ATOM 613 O O . LEU A 1 71 ? 3.128 3.240 -15.339 1.00 84.50 71 LEU A O 1
ATOM 617 N N . LYS A 1 72 ? 1.646 1.552 -15.366 1.00 80.12 72 LYS A N 1
ATOM 618 C CA . LYS A 1 72 ? 2.413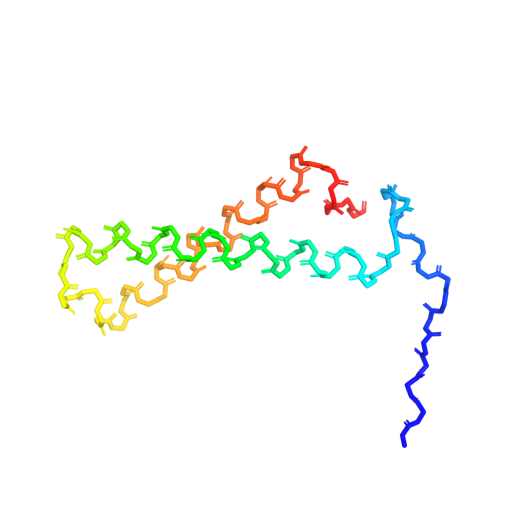 0.647 -16.238 1.00 80.12 72 LYS A CA 1
ATOM 619 C C . LYS A 1 72 ? 3.831 0.372 -15.714 1.00 80.12 72 LYS A C 1
ATOM 621 O O . LYS A 1 72 ? 4.737 0.075 -16.484 1.00 80.12 72 LYS A O 1
ATOM 626 N N . ILE A 1 73 ? 4.021 0.437 -14.397 1.00 77.81 73 ILE A N 1
ATOM 627 C CA . ILE A 1 73 ? 5.287 0.092 -13.744 1.00 77.81 73 ILE A CA 1
ATOM 628 C C . ILE A 1 73 ? 5.340 -1.420 -13.549 1.00 77.81 73 ILE A C 1
ATOM 630 O O . ILE A 1 73 ? 6.341 -2.063 -13.847 1.00 77.81 73 ILE A O 1
ATOM 634 N N . TRP A 1 74 ? 4.218 -2.012 -13.143 1.00 68.06 74 TRP A N 1
ATOM 635 C CA . TRP A 1 74 ? 4.071 -3.457 -13.084 1.00 68.06 74 TRP A CA 1
ATOM 636 C C . TRP A 1 74 ? 3.347 -3.961 -14.332 1.00 68.06 74 TRP A C 1
ATOM 638 O O . TRP A 1 74 ? 2.125 -4.111 -14.354 1.00 68.06 74 TRP A O 1
ATOM 648 N N . VAL A 1 75 ? 4.125 -4.186 -15.389 1.00 58.78 75 VAL A N 1
ATOM 649 C CA . VAL A 1 75 ? 3.672 -4.810 -16.637 1.00 58.78 75 VAL A CA 1
ATOM 650 C C . VAL A 1 75 ? 4.325 -6.183 -16.707 1.00 58.78 75 VAL A C 1
ATOM 652 O O . VAL A 1 75 ? 5.546 -6.272 -16.839 1.00 58.78 75 VAL A O 1
ATOM 655 N N . TYR A 1 76 ? 3.518 -7.235 -16.552 1.00 52.78 76 TYR A N 1
ATOM 656 C CA . TYR A 1 76 ? 3.948 -8.609 -16.816 1.00 52.78 76 TYR A CA 1
ATOM 657 C C . TYR A 1 76 ? 4.154 -8.844 -18.301 1.00 52.78 76 TYR A C 1
ATOM 659 O O . TYR A 1 76 ? 3.427 -8.272 -19.145 1.00 52.78 76 TYR A O 1
#

Secondary structure (DSSP, 8-state):
------TT---TTS--HHHHHHHHHHHHHHHHHHHHHHHHHHHGGGGGSHHHHHHHHHHHHHHHHHHHHHTTSS--

Foldseek 3Di:
DDDPPPQPPQDPVRDDPVVLVVVLVVLLVVLLVVLVVVCCVPPNPVCPPPVNVVVSVVVSVVRSVVVCVVVVSDDD

pLDDT: mean 82.38, std 15.21, range [40.59, 95.62]